Protein AF-A0AAW5IL81-F1 (afdb_monomer)

Solvent-accessible surface area (backbone atoms only — not comparable to full-atom values): 7628 Å² total; per-residue (Å²): 102,62,38,23,46,48,46,76,54,98,90,38,60,32,35,44,80,40,79,48,71,66,58,52,48,51,59,63,65,29,71,66,43,51,53,26,45,53,41,23,55,76,64,37,62,72,31,49,71,68,46,87,45,73,44,35,39,58,49,52,95,83,22,54,50,80,91,60,79,48,70,36,66,26,31,66,41,82,30,70,48,42,68,60,28,55,53,44,50,56,56,41,70,74,43,33,72,86,63,34,56,76,46,78,46,79,45,59,75,57,17,25,40,38,30,23,55,50,60,83,98,53,55,69,64,59,50,44,53,53,52,28,64,76,63,75,100

Secondary structure (DSSP, 8-state):
--EEEEEEETTEEEEEEE--HHHHHHHHHSHHHHHHHHHHHTT-HHHHHTSPEEESSB--TTSB-TT---B-SEEEEEE-SHHHHHHHHHHHHHSHHHHTEEEEEE-SSS-EEEEEEPPTTS-HHHHHHHHHHHHT-

Radius of gyration: 15.4 Å; Cα contacts (8 Å, |Δi|>4): 216; chains: 1; bounding box: 34×31×40 Å

Nearest PDB structures (foldseek):
  8fg6-assembly1_B  TM=5.264E-01  e=6.109E-01  synthetic construct
  6wxp-assembly2_D  TM=4.583E-01  e=5.089E-01  synthetic construct
  3jst-assembly2_B  TM=4.582E-01  e=8.282E-01  Brucella melitensis
  2ebb-assembly1_A-2  TM=4.115E-01  e=1.056E+00  Geobacillus kaustophilus
  4wil-assembly1_A  TM=4.152E-01  e=1.348E+00  Mus musculus

Foldseek 3Di:
DQKWWWDADPNATFTHDDDDPVSVCCLCVPPLQVVLLVVVQVVDPVSLVPHIDMARFFDCPPRHDPPGDHGDQKHKAWDPAQVLQVLLVVVCVVPVVVLQWDDWAADSYRHTITIHGDDPPDDNVVSNVVSCVVSVD

Mean predicted aligned error: 3.6 Å

Structure (mmCIF, N/CA/C/O backbone):
data_AF-A0AAW5IL81-F1
#
_entry.id   AF-A0AAW5IL81-F1
#
loop_
_atom_site.group_PDB
_atom_site.id
_atom_site.type_symbol
_atom_site.label_atom_id
_atom_site.label_alt_id
_atom_site.label_comp_id
_atom_site.label_asym_id
_atom_site.label_entity_id
_atom_site.label_seq_id
_atom_site.pdbx_PDB_ins_code
_atom_site.Cartn_x
_atom_site.Cartn_y
_atom_site.Cartn_z
_atom_site.occupancy
_atom_site.B_iso_or_equiv
_atom_site.auth_seq_id
_atom_site.auth_comp_id
_atom_site.auth_asym_id
_atom_site.auth_atom_id
_atom_site.pdbx_PDB_model_num
ATOM 1 N N . MET A 1 1 ? -13.468 -0.004 -4.688 1.00 61.81 1 MET A N 1
ATOM 2 C CA . MET A 1 1 ? -12.176 0.002 -3.963 1.00 61.81 1 MET A CA 1
ATOM 3 C C . MET A 1 1 ? -11.535 1.380 -4.121 1.00 61.81 1 MET A C 1
ATOM 5 O O . MET A 1 1 ? -11.560 1.899 -5.225 1.00 61.81 1 MET A O 1
ATOM 9 N N . SER A 1 2 ? -11.018 2.020 -3.065 1.00 78.69 2 SER A N 1
ATOM 10 C CA . SER A 1 2 ? -10.307 3.311 -3.185 1.00 78.69 2 SER A CA 1
ATOM 11 C C . SER A 1 2 ? -8.824 3.076 -3.483 1.00 78.69 2 SER A C 1
ATOM 13 O O . SER A 1 2 ? -7.969 3.305 -2.634 1.00 78.69 2 SER A O 1
ATOM 15 N N . CYS A 1 3 ? -8.531 2.538 -4.666 1.00 90.44 3 CYS A N 1
ATOM 16 C CA . CYS A 1 3 ? -7.173 2.257 -5.121 1.00 90.44 3 CYS A CA 1
ATOM 17 C C . CYS A 1 3 ? -6.972 2.862 -6.510 1.00 90.44 3 CYS A C 1
ATOM 19 O O . CYS A 1 3 ? -7.837 2.733 -7.377 1.00 90.44 3 CYS A O 1
ATOM 21 N N . TYR A 1 4 ? -5.833 3.517 -6.710 1.00 94.44 4 TYR A N 1
ATOM 22 C CA . TYR A 1 4 ? -5.458 4.114 -7.984 1.00 94.44 4 TYR A CA 1
ATOM 23 C C . TYR A 1 4 ? -4.094 3.607 -8.415 1.00 94.44 4 TYR A C 1
ATOM 25 O O . TYR A 1 4 ? -3.153 3.637 -7.625 1.00 94.44 4 TYR A O 1
ATOM 33 N N . LEU A 1 5 ? -3.979 3.187 -9.670 1.00 95.38 5 LEU A N 1
ATOM 34 C CA . LEU A 1 5 ? -2.698 2.941 -10.313 1.00 95.38 5 LEU A CA 1
ATOM 35 C C . LEU A 1 5 ? -2.075 4.280 -10.699 1.00 95.38 5 LEU A C 1
ATOM 37 O O . LEU A 1 5 ? -2.676 5.058 -11.442 1.00 95.38 5 LEU A O 1
ATOM 41 N N . ILE A 1 6 ? -0.869 4.529 -10.204 1.00 95.94 6 ILE A N 1
ATOM 42 C CA . ILE A 1 6 ? -0.108 5.739 -10.483 1.00 95.94 6 ILE A CA 1
ATOM 43 C C . ILE A 1 6 ? 0.836 5.479 -11.650 1.00 95.94 6 ILE A C 1
ATOM 45 O O . ILE A 1 6 ? 1.611 4.519 -11.641 1.00 95.94 6 ILE A O 1
ATOM 49 N N . ARG A 1 7 ? 0.771 6.353 -12.652 1.00 94.25 7 ARG A N 1
ATOM 50 C CA . ARG A 1 7 ? 1.634 6.332 -13.839 1.00 94.25 7 ARG A CA 1
ATOM 51 C C . ARG A 1 7 ? 2.224 7.712 -14.074 1.00 94.25 7 ARG A C 1
ATOM 53 O O . ARG A 1 7 ? 1.750 8.694 -13.508 1.00 94.25 7 ARG A O 1
ATOM 60 N N . VAL A 1 8 ? 3.268 7.771 -14.891 1.00 92.38 8 VAL A N 1
ATOM 61 C CA . VAL A 1 8 ? 3.808 9.030 -15.402 1.00 92.38 8 VAL A CA 1
ATOM 62 C C . VAL A 1 8 ? 3.420 9.133 -16.869 1.00 92.38 8 VAL A C 1
ATOM 64 O O . VAL A 1 8 ? 3.795 8.273 -17.659 1.00 92.38 8 VAL A O 1
ATOM 67 N N . GLU A 1 9 ? 2.678 10.176 -17.217 1.00 92.81 9 GLU A N 1
ATOM 68 C CA . GLU A 1 9 ? 2.256 10.493 -18.581 1.00 92.81 9 GLU A CA 1
ATOM 69 C C . GLU A 1 9 ? 2.700 11.923 -18.888 1.00 92.81 9 GLU A C 1
ATOM 71 O O . GLU A 1 9 ? 2.451 12.834 -18.098 1.00 92.81 9 GLU A O 1
ATOM 76 N N . ASN A 1 10 ? 3.431 12.117 -19.991 1.00 91.88 10 ASN A N 1
ATOM 77 C CA . ASN A 1 10 ? 3.988 13.418 -20.391 1.00 91.88 10 ASN A CA 1
ATOM 78 C C . ASN A 1 10 ? 4.759 14.139 -19.262 1.00 91.88 10 ASN A C 1
ATOM 80 O O . ASN A 1 10 ? 4.666 15.350 -1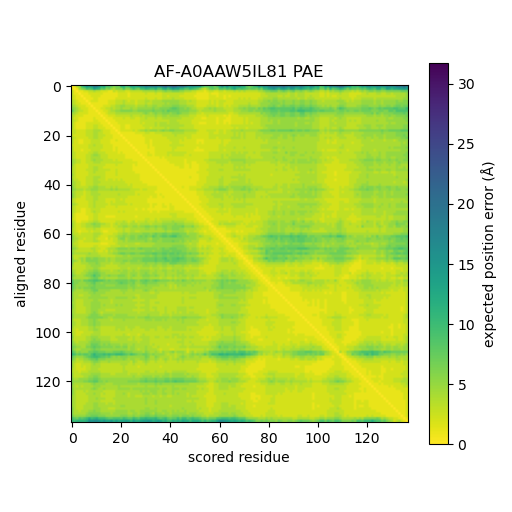9.105 1.00 91.88 10 ASN A O 1
ATOM 84 N N . GLY A 1 11 ? 5.489 13.387 -18.429 1.00 91.88 11 GLY A N 1
ATOM 85 C CA . GLY A 1 11 ? 6.240 13.932 -17.288 1.00 91.88 11 GLY A CA 1
ATOM 86 C C . GLY A 1 11 ? 5.410 14.214 -16.026 1.00 91.88 11 GLY A C 1
ATOM 87 O O . GLY A 1 11 ? 5.966 14.631 -15.009 1.00 91.88 11 GLY A O 1
ATOM 88 N N . HIS A 1 12 ? 4.103 13.940 -16.035 1.00 91.38 12 HIS A N 1
ATOM 89 C CA . HIS A 1 12 ? 3.203 14.191 -14.911 1.00 91.38 12 HIS A CA 1
ATOM 90 C C . HIS A 1 12 ? 2.656 12.900 -14.304 1.00 91.38 12 HIS A C 1
ATOM 92 O O . HIS A 1 12 ? 2.312 11.955 -15.008 1.00 91.38 12 HIS A O 1
ATOM 98 N N . LYS A 1 13 ? 2.539 12.863 -12.969 1.00 94.06 13 LYS A N 1
ATOM 99 C CA . LYS A 1 13 ? 1.868 11.754 -12.283 1.00 94.06 13 LYS A CA 1
ATOM 100 C C . LYS A 1 13 ? 0.359 11.827 -12.503 1.00 94.06 13 LYS A C 1
ATOM 102 O O . LYS A 1 13 ? -0.273 12.813 -12.115 1.00 94.06 13 LYS A O 1
ATOM 107 N N . VAL A 1 14 ? -0.197 10.745 -13.029 1.00 96.06 14 VAL A N 1
ATOM 108 C CA . VAL A 1 14 ? -1.634 10.531 -13.202 1.00 96.06 14 VAL A CA 1
ATOM 109 C C . VAL A 1 14 ? -2.096 9.328 -12.382 1.00 96.06 14 VAL A C 1
ATOM 111 O O . VAL A 1 14 ? -1.315 8.421 -12.085 1.00 96.06 14 VAL A O 1
ATOM 114 N N . ALA A 1 15 ? -3.366 9.330 -11.997 1.00 96.19 15 ALA A N 1
ATOM 115 C CA . ALA A 1 15 ? -4.023 8.315 -11.194 1.00 96.19 15 ALA A CA 1
ATOM 116 C C . ALA A 1 15 ? -5.189 7.706 -11.972 1.00 96.19 15 ALA A C 1
ATOM 118 O O . ALA A 1 15 ? -6.182 8.372 -12.251 1.00 96.19 15 ALA A O 1
ATOM 119 N N . ARG A 1 16 ? -5.102 6.409 -12.262 1.00 95.12 16 ARG A N 1
ATOM 120 C CA . ARG A 1 16 ? -6.190 5.645 -12.874 1.00 95.12 16 ARG A CA 1
ATOM 121 C C . ARG A 1 16 ? -6.887 4.806 -11.815 1.00 95.12 16 ARG A C 1
ATOM 123 O O . ARG A 1 16 ? -6.230 4.039 -11.118 1.00 95.12 16 ARG A O 1
ATOM 130 N N . SER A 1 17 ? -8.205 4.935 -11.697 1.00 93.38 17 SER A N 1
ATOM 131 C CA . SER A 1 17 ? -8.978 4.144 -10.734 1.00 93.38 17 SER A CA 1
ATOM 132 C C . SER A 1 17 ? -8.883 2.644 -11.038 1.00 93.38 17 SER A C 1
ATOM 134 O O . SER A 1 17 ? -8.996 2.246 -12.199 1.00 93.38 17 SER A O 1
ATOM 136 N N . ILE A 1 18 ? -8.681 1.833 -9.995 1.00 93.12 18 ILE A N 1
ATOM 137 C CA . ILE A 1 18 ? -8.847 0.377 -10.032 1.00 93.12 18 ILE A CA 1
ATOM 138 C C . ILE A 1 18 ? -10.222 0.047 -9.466 1.00 93.12 18 ILE A C 1
ATOM 140 O O . ILE A 1 18 ? -10.508 0.306 -8.291 1.00 93.12 18 ILE A O 1
ATOM 144 N N . THR A 1 19 ? -11.078 -0.522 -10.306 1.00 90.06 19 THR A N 1
ATOM 145 C CA . THR A 1 19 ? -12.504 -0.672 -9.981 1.00 90.06 19 THR A CA 1
ATOM 146 C C . THR A 1 19 ? -12.850 -2.051 -9.433 1.00 90.06 19 THR A C 1
ATOM 148 O O . THR A 1 19 ? -13.820 -2.163 -8.683 1.00 90.06 19 THR A O 1
ATOM 151 N N . SER A 1 20 ? -12.019 -3.066 -9.696 1.00 91.38 20 SER A N 1
ATOM 152 C CA . SER A 1 20 ? -12.251 -4.442 -9.254 1.00 91.38 20 SER A CA 1
ATOM 153 C C . SER A 1 20 ? -11.049 -5.066 -8.540 1.00 91.38 20 SER A C 1
ATOM 155 O O . SER A 1 20 ? -9.896 -4.645 -8.688 1.00 91.38 20 SER A O 1
ATOM 157 N N . 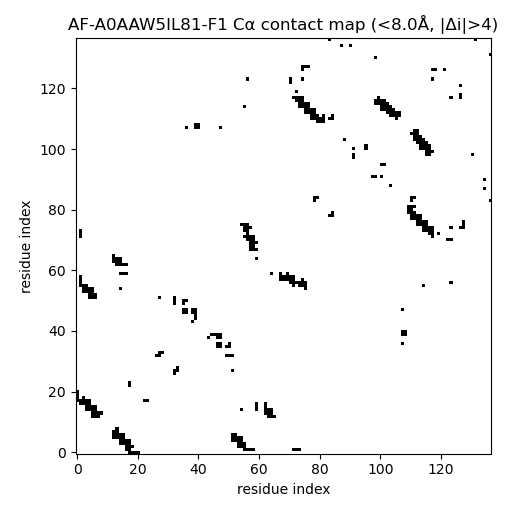GLN A 1 21 ? -11.325 -6.085 -7.725 1.00 89.88 21 GLN A N 1
ATOM 158 C CA . GLN A 1 21 ? -10.278 -6.842 -7.045 1.00 89.88 21 GLN A CA 1
ATOM 159 C C . GLN A 1 21 ? -9.511 -7.727 -8.037 1.00 89.88 21 GLN A C 1
ATOM 161 O O . GLN A 1 21 ? -8.304 -7.915 -7.870 1.00 89.88 21 GLN A O 1
ATOM 166 N N . GLU A 1 22 ? -10.184 -8.253 -9.065 1.00 94.25 22 GLU A N 1
ATOM 167 C CA . GLU A 1 22 ? -9.555 -9.042 -10.125 1.00 94.25 22 GLU A CA 1
ATOM 168 C C . GLU A 1 22 ? -8.497 -8.216 -10.853 1.00 94.25 22 GLU A C 1
ATOM 170 O O . GLU A 1 22 ? -7.365 -8.671 -10.996 1.00 94.25 22 GLU A O 1
ATOM 175 N N . GLU A 1 23 ? -8.819 -6.976 -11.234 1.00 94.94 23 GLU A N 1
ATOM 176 C CA . GLU A 1 23 ? -7.879 -6.079 -11.907 1.00 94.94 23 GLU A CA 1
ATOM 177 C C . GLU A 1 23 ? -6.643 -5.814 -11.038 1.00 94.94 23 GLU A C 1
ATOM 179 O O . GLU A 1 23 ? -5.506 -5.943 -11.500 1.00 94.94 23 GLU A O 1
ATOM 184 N N . TYR A 1 24 ? -6.853 -5.495 -9.757 1.00 92.69 24 TYR A N 1
ATOM 185 C CA . TYR A 1 24 ? -5.758 -5.301 -8.808 1.00 92.69 24 TYR A CA 1
ATOM 186 C C . TYR A 1 24 ? -4.839 -6.529 -8.743 1.00 92.69 24 TYR A C 1
ATOM 188 O O . TYR A 1 24 ? -3.615 -6.404 -8.854 1.00 92.69 24 TYR A O 1
ATOM 196 N N . LYS A 1 25 ? -5.434 -7.721 -8.593 1.00 92.81 25 LYS A N 1
ATOM 197 C CA . LYS A 1 25 ? -4.709 -8.995 -8.507 1.00 92.81 25 LYS A CA 1
ATOM 198 C C . LYS A 1 25 ? -3.968 -9.316 -9.802 1.00 92.81 25 LYS A C 1
ATOM 200 O O . LYS A 1 25 ? -2.835 -9.780 -9.727 1.00 92.81 25 LYS A O 1
ATOM 205 N N . LEU A 1 26 ? -4.557 -9.042 -10.965 1.00 96.06 26 LEU A N 1
ATOM 206 C CA . LEU A 1 26 ? -3.920 -9.248 -12.267 1.00 96.06 26 LEU A CA 1
ATOM 207 C C . LEU A 1 26 ? -2.689 -8.352 -12.435 1.00 96.06 26 LEU A C 1
ATOM 209 O O . LEU A 1 26 ? -1.625 -8.842 -12.807 1.00 96.06 26 LEU A O 1
ATOM 213 N N . ILE A 1 27 ? -2.793 -7.064 -12.093 1.00 95.12 27 ILE A N 1
ATOM 214 C CA . ILE A 1 27 ? -1.663 -6.129 -12.193 1.00 95.12 27 ILE A CA 1
ATOM 215 C C . ILE A 1 27 ? -0.536 -6.551 -11.241 1.00 95.12 27 ILE A C 1
ATO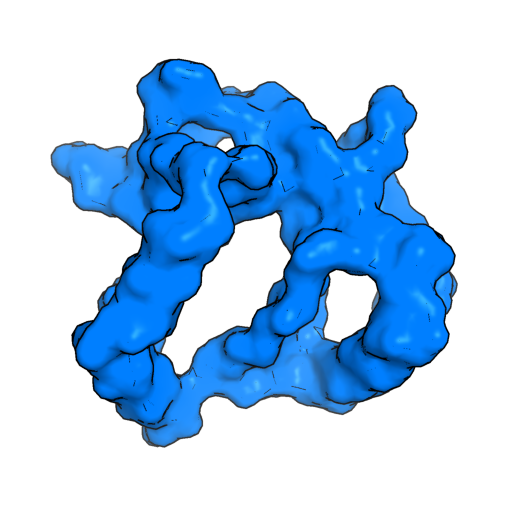M 217 O O . ILE A 1 27 ? 0.607 -6.719 -11.674 1.00 95.12 27 ILE A O 1
ATOM 221 N N . ARG A 1 28 ? -0.854 -6.772 -9.958 1.00 91.62 28 ARG A N 1
ATOM 222 C CA . ARG A 1 28 ? 0.118 -7.209 -8.936 1.00 91.62 28 ARG A CA 1
ATOM 223 C C . ARG A 1 28 ? 0.726 -8.574 -9.247 1.00 91.62 28 ARG A C 1
ATOM 225 O O . ARG A 1 28 ? 1.899 -8.808 -8.972 1.00 91.62 28 ARG A O 1
ATOM 232 N N . GLY A 1 29 ? -0.080 -9.474 -9.800 1.00 94.50 29 GLY A N 1
ATOM 233 C CA . GLY A 1 29 ? 0.276 -10.856 -10.096 1.00 94.50 29 GLY A CA 1
ATOM 234 C C . GLY A 1 29 ? 0.936 -11.070 -11.456 1.00 94.50 29 GLY A C 1
ATOM 235 O O . GLY A 1 29 ? 1.317 -12.209 -11.745 1.00 94.50 29 GLY A O 1
ATOM 236 N N . SER A 1 30 ? 1.070 -10.017 -12.267 1.00 96.88 30 SER A N 1
ATOM 237 C CA . SER A 1 30 ? 1.678 -10.082 -13.595 1.00 96.88 30 SER A CA 1
ATOM 238 C C . SER A 1 30 ? 3.114 -10.609 -13.543 1.00 96.88 30 SER A C 1
ATOM 240 O O . SER A 1 30 ? 3.841 -10.423 -12.559 1.00 96.88 30 SER A O 1
ATOM 242 N N . TYR A 1 31 ? 3.527 -11.277 -14.622 1.00 97.44 31 TYR A N 1
ATOM 243 C CA . TYR A 1 31 ? 4.867 -11.852 -14.743 1.00 97.44 31 TYR A CA 1
ATOM 244 C C . TYR A 1 31 ? 5.959 -10.799 -14.506 1.00 97.44 31 TYR A C 1
ATOM 246 O O . TYR A 1 31 ? 6.863 -11.007 -13.697 1.00 97.44 31 TYR A O 1
ATOM 254 N N . GLU A 1 32 ? 5.822 -9.631 -15.134 1.00 96.38 32 GLU A N 1
ATOM 255 C CA . GLU A 1 32 ? 6.766 -8.520 -15.010 1.00 96.38 32 GLU A CA 1
ATOM 256 C C . GLU A 1 32 ? 6.873 -7.990 -13.578 1.00 96.38 32 GLU A C 1
ATOM 258 O O . GLU A 1 32 ? 7.978 -7.724 -13.102 1.00 96.38 32 GLU A O 1
ATOM 263 N N . GLN A 1 33 ? 5.750 -7.847 -12.863 1.00 96.12 33 GLN A N 1
ATOM 264 C CA . GLN A 1 33 ? 5.775 -7.376 -11.476 1.00 96.12 33 GLN A CA 1
ATOM 265 C C . GLN A 1 33 ? 6.436 -8.393 -10.552 1.00 96.12 33 GLN A C 1
ATOM 267 O O . GLN A 1 33 ? 7.273 -8.014 -9.735 1.00 96.12 33 GLN A O 1
ATOM 272 N N . LYS A 1 34 ? 6.149 -9.688 -10.723 1.00 96.38 34 LYS A N 1
ATOM 273 C CA . LYS A 1 34 ? 6.812 -10.753 -9.956 1.00 96.38 34 LYS A CA 1
ATOM 274 C C . LYS A 1 34 ? 8.317 -10.801 -10.229 1.00 96.38 34 LYS A C 1
ATOM 276 O O . LYS A 1 34 ? 9.104 -10.886 -9.286 1.00 96.38 34 LYS A O 1
ATOM 281 N N . ALA A 1 35 ? 8.722 -10.698 -11.496 1.00 97.44 35 ALA A N 1
ATOM 282 C CA . ALA A 1 35 ? 10.127 -10.692 -11.892 1.00 97.44 35 ALA A CA 1
ATOM 283 C C . ALA A 1 35 ? 10.875 -9.471 -11.329 1.00 97.44 35 ALA A C 1
ATOM 285 O O . ALA A 1 35 ? 11.932 -9.624 -10.713 1.00 97.44 35 ALA A O 1
ATOM 286 N N . ASN A 1 36 ? 10.307 -8.267 -11.467 1.00 97.56 36 ASN A N 1
ATOM 287 C CA . ASN A 1 36 ? 10.897 -7.051 -10.907 1.00 97.56 36 ASN A CA 1
ATOM 288 C C . ASN A 1 36 ? 10.938 -7.088 -9.372 1.00 97.56 36 ASN A C 1
ATOM 290 O O . ASN A 1 36 ? 11.928 -6.652 -8.792 1.00 97.56 36 ASN A O 1
ATOM 294 N N . LEU A 1 37 ? 9.917 -7.637 -8.705 1.00 95.81 37 LEU A N 1
ATOM 295 C CA . LEU A 1 37 ? 9.891 -7.756 -7.245 1.00 95.81 37 LEU A CA 1
ATOM 296 C C . LEU A 1 37 ? 11.010 -8.667 -6.731 1.00 95.81 37 LEU A C 1
ATOM 298 O O . LEU A 1 37 ? 11.647 -8.331 -5.732 1.00 95.81 37 LEU A O 1
ATOM 302 N N . ARG A 1 38 ? 11.273 -9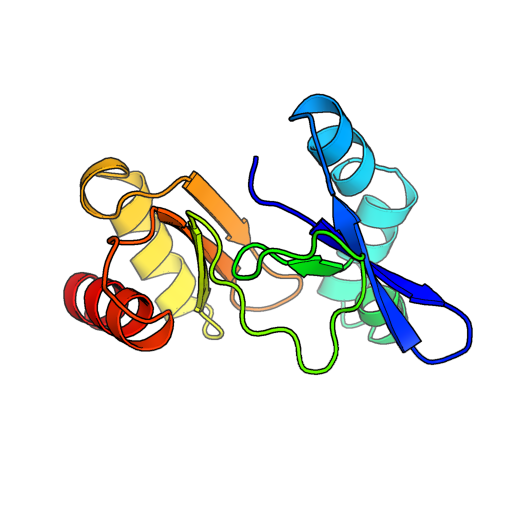.789 -7.417 1.00 96.19 38 ARG A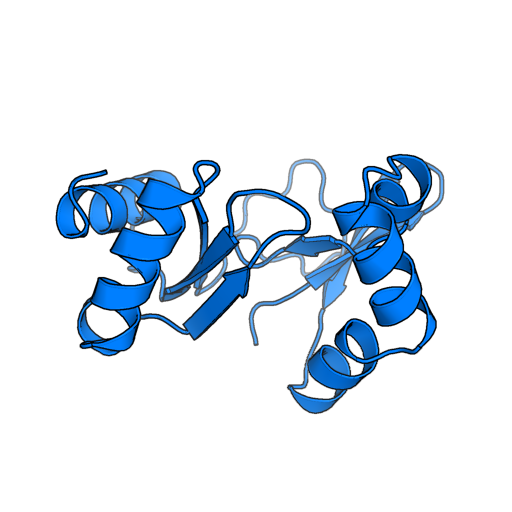 N 1
ATOM 303 C CA . ARG A 1 38 ? 12.390 -10.687 -7.086 1.00 96.19 38 ARG A CA 1
ATOM 304 C C . ARG A 1 38 ? 13.725 -9.945 -7.157 1.00 96.19 38 ARG A C 1
ATOM 306 O O . ARG A 1 38 ? 14.434 -9.877 -6.161 1.00 96.19 38 ARG A O 1
ATOM 313 N N . LEU A 1 39 ? 14.004 -9.295 -8.286 1.00 97.44 39 LEU A N 1
ATOM 314 C CA . LEU A 1 39 ? 15.243 -8.533 -8.477 1.00 97.44 39 LEU A CA 1
ATOM 315 C C . LEU A 1 39 ? 15.363 -7.354 -7.495 1.00 97.44 39 LEU A C 1
ATOM 317 O O . LEU A 1 39 ? 16.445 -7.058 -6.997 1.00 97.44 39 LEU A O 1
ATOM 321 N N . ALA A 1 40 ? 14.259 -6.670 -7.188 1.00 96.31 40 ALA A N 1
ATOM 322 C CA . ALA A 1 40 ? 14.254 -5.559 -6.237 1.00 96.31 40 ALA A CA 1
ATOM 323 C C . ALA A 1 40 ? 14.620 -6.012 -4.813 1.00 96.31 40 ALA A C 1
ATOM 325 O O . ALA A 1 40 ? 15.319 -5.282 -4.102 1.00 96.31 40 ALA A O 1
ATOM 326 N N . ARG A 1 41 ? 14.181 -7.216 -4.417 1.00 94.62 41 ARG A N 1
ATOM 327 C CA . ARG A 1 41 ? 14.539 -7.862 -3.141 1.00 94.62 41 ARG A CA 1
ATOM 328 C C . ARG A 1 41 ? 16.011 -8.264 -3.078 1.00 94.62 41 ARG A C 1
ATOM 330 O O . ARG A 1 41 ? 16.589 -8.227 -2.000 1.00 94.62 41 ARG A O 1
ATOM 337 N N . GLU A 1 42 ? 16.616 -8.559 -4.223 1.00 95.62 42 GLU A N 1
ATOM 338 C CA . GLU A 1 42 ? 18.057 -8.810 -4.380 1.00 95.62 42 GLU A CA 1
ATOM 339 C C . GLU A 1 42 ? 18.888 -7.512 -4.459 1.00 95.62 42 GLU A C 1
ATOM 341 O O . GLU A 1 42 ? 20.101 -7.557 -4.623 1.00 95.62 42 GLU A O 1
ATOM 346 N N . GLY A 1 43 ? 18.256 -6.337 -4.333 1.00 95.00 43 GLY A N 1
ATOM 347 C CA . GLY A 1 43 ? 18.945 -5.043 -4.302 1.00 95.00 43 GLY A CA 1
ATOM 348 C C . GLY A 1 43 ? 18.922 -4.262 -5.618 1.00 95.00 43 GLY A C 1
ATOM 349 O O . GLY A 1 43 ? 19.413 -3.137 -5.653 1.00 95.00 43 GLY A O 1
ATOM 350 N N . ASN A 1 44 ? 18.291 -4.768 -6.681 1.00 97.12 44 ASN A N 1
ATOM 351 C CA . ASN A 1 44 ? 18.240 -4.073 -7.969 1.00 97.12 44 ASN A CA 1
ATOM 352 C C . ASN A 1 44 ? 17.318 -2.833 -7.931 1.00 97.12 44 ASN A C 1
ATOM 354 O O . ASN A 1 44 ? 16.091 -2.934 -8.041 1.00 97.12 44 ASN A O 1
ATOM 358 N N . ASP A 1 45 ? 17.909 -1.640 -7.823 1.00 95.81 45 ASP A N 1
ATOM 359 C CA . ASP A 1 45 ? 17.172 -0.367 -7.805 1.00 95.81 45 ASP A CA 1
ATOM 360 C C . ASP A 1 45 ? 16.401 -0.093 -9.101 1.00 95.81 45 ASP A C 1
ATOM 362 O O . ASP A 1 45 ? 15.310 0.481 -9.071 1.00 95.81 45 ASP A O 1
ATOM 366 N N . GLY A 1 46 ? 16.936 -0.517 -10.250 1.00 96.56 46 GLY A N 1
ATOM 367 C CA . GLY A 1 46 ? 16.251 -0.388 -11.535 1.00 96.56 46 GLY A CA 1
ATOM 368 C C . GLY A 1 46 ? 14.939 -1.175 -11.558 1.00 96.56 46 GLY A C 1
ATOM 369 O O . GLY A 1 46 ? 13.909 -0.648 -11.973 1.00 96.56 46 GLY A O 1
ATOM 370 N N . ALA A 1 47 ? 14.954 -2.407 -11.047 1.00 96.69 47 ALA A N 1
ATOM 371 C CA . ALA A 1 47 ? 13.764 -3.241 -10.912 1.00 96.69 47 ALA A CA 1
ATOM 372 C C . ALA A 1 47 ? 12.761 -2.651 -9.917 1.00 96.69 47 ALA A C 1
ATOM 374 O O . ALA A 1 47 ? 11.570 -2.602 -10.216 1.00 96.69 47 ALA A O 1
ATOM 375 N N . LYS A 1 48 ? 13.238 -2.107 -8.787 1.00 94.31 48 LYS A N 1
ATOM 376 C CA . LYS A 1 48 ? 12.385 -1.404 -7.816 1.00 94.31 48 LYS A CA 1
ATOM 377 C C . LYS A 1 48 ? 11.638 -0.231 -8.461 1.00 94.31 48 LYS A C 1
ATOM 379 O O . LYS A 1 48 ? 10.441 -0.087 -8.238 1.00 94.31 48 LYS A O 1
ATOM 384 N N . ARG A 1 49 ? 12.310 0.580 -9.290 1.00 93.31 49 ARG A N 1
ATOM 385 C CA . ARG A 1 49 ? 11.693 1.724 -9.995 1.00 93.31 49 ARG A CA 1
ATOM 386 C C . ARG A 1 49 ? 10.642 1.313 -11.035 1.00 93.31 49 ARG A C 1
ATOM 388 O O . ARG A 1 49 ? 9.786 2.128 -11.360 1.00 93.31 49 ARG A O 1
ATOM 395 N N . ARG A 1 50 ? 10.693 0.073 -11.537 1.00 94.75 50 ARG A N 1
ATOM 396 C CA .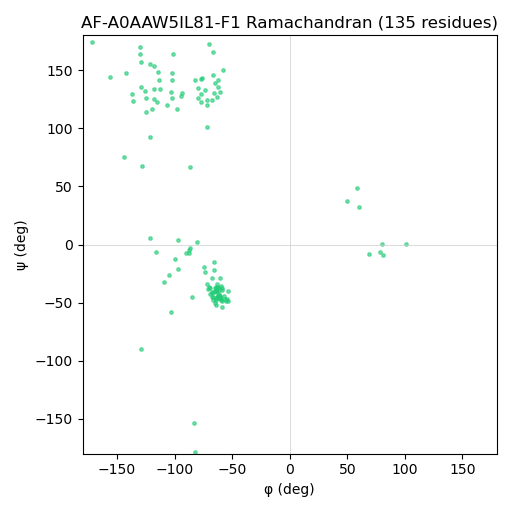 ARG A 1 50 ? 9.708 -0.495 -12.481 1.00 94.75 50 ARG A CA 1
ATOM 397 C C . ARG A 1 50 ? 8.497 -1.141 -11.801 1.00 94.75 50 ARG A C 1
ATOM 399 O O . ARG A 1 50 ? 7.561 -1.550 -12.489 1.00 94.75 50 ARG A O 1
ATOM 406 N N . LEU A 1 51 ? 8.496 -1.264 -10.472 1.00 94.44 51 LEU A N 1
ATOM 407 C CA . LEU A 1 51 ? 7.316 -1.740 -9.757 1.00 94.44 51 LEU A CA 1
ATOM 408 C C . LEU A 1 51 ? 6.170 -0.739 -9.913 1.00 94.44 51 LEU A C 1
ATOM 410 O O . LEU A 1 51 ? 6.372 0.477 -9.847 1.00 94.44 51 LEU A O 1
ATOM 414 N N . VAL A 1 52 ? 4.960 -1.258 -10.119 1.00 94.12 52 VAL A N 1
ATOM 415 C CA . VAL A 1 52 ? 3.770 -0.409 -10.189 1.00 94.12 52 VAL A CA 1
ATOM 416 C C . VAL A 1 52 ? 3.561 0.310 -8.861 1.00 94.12 52 VAL A C 1
ATOM 418 O O . VAL A 1 52 ? 3.753 -0.254 -7.783 1.00 94.12 52 VAL A O 1
ATOM 421 N N . GLN A 1 53 ? 3.135 1.566 -8.940 1.00 92.62 53 GLN A N 1
ATOM 422 C CA . GLN A 1 53 ? 2.799 2.366 -7.770 1.00 92.62 53 GLN A CA 1
ATOM 423 C C . GLN A 1 53 ? 1.284 2.433 -7.634 1.00 92.62 53 GLN A C 1
ATOM 425 O O . GLN A 1 53 ? 0.584 2.750 -8.594 1.00 92.62 53 GLN A O 1
ATOM 430 N N . PHE A 1 54 ? 0.781 2.171 -6.433 1.00 92.50 54 PHE A N 1
ATOM 431 C CA . PHE A 1 54 ? -0.624 2.363 -6.104 1.00 92.50 54 PHE A CA 1
ATOM 432 C C . PHE A 1 54 ? -0.777 3.463 -5.059 1.00 92.50 54 PHE A C 1
ATOM 434 O O . PHE A 1 54 ? 0.082 3.634 -4.197 1.00 92.50 54 PHE A O 1
ATOM 441 N N . ASN A 1 55 ? -1.886 4.193 -5.120 1.00 92.19 55 ASN A N 1
ATOM 442 C CA . ASN A 1 55 ? -2.295 5.123 -4.077 1.00 92.19 55 ASN A CA 1
ATOM 443 C C . ASN A 1 55 ? -3.631 4.679 -3.475 1.00 92.19 55 ASN A C 1
ATOM 445 O O . ASN A 1 55 ? -4.567 4.349 -4.207 1.00 92.19 55 ASN A O 1
ATOM 449 N N . TYR A 1 56 ? -3.703 4.695 -2.144 1.00 89.88 56 TYR A N 1
ATOM 450 C CA . TYR A 1 56 ? -4.879 4.283 -1.371 1.00 89.88 56 TYR A CA 1
ATOM 451 C C . TYR A 1 56 ? -5.503 5.427 -0.555 1.00 89.88 56 TYR A C 1
ATOM 453 O O . TYR A 1 56 ? -6.544 5.238 0.069 1.00 89.88 56 TYR A O 1
ATOM 461 N N . SER A 1 57 ? -4.864 6.601 -0.524 1.00 89.44 57 SER A N 1
ATOM 462 C CA . SER A 1 57 ? -5.186 7.686 0.415 1.00 89.44 57 SER A CA 1
ATOM 463 C C . SER A 1 57 ? -5.954 8.843 -0.225 1.00 89.44 57 SER A C 1
ATOM 465 O O . SER A 1 57 ? -6.7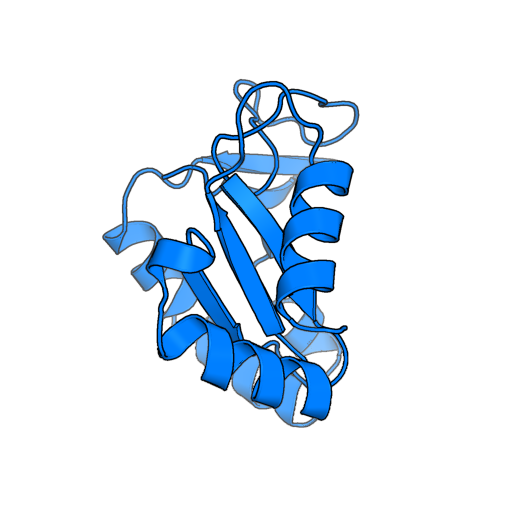03 9.534 0.466 1.00 89.44 57 SER A O 1
ATOM 467 N N . GLY A 1 58 ? -5.799 9.058 -1.533 1.00 89.88 58 GLY A N 1
ATOM 468 C CA . GLY A 1 58 ? -6.460 10.137 -2.271 1.00 89.88 58 GLY A CA 1
ATOM 469 C C . GLY A 1 58 ? -7.677 9.690 -3.083 1.00 89.88 58 GLY A C 1
ATOM 470 O O . GLY A 1 58 ? -7.887 8.505 -3.350 1.00 89.88 58 GLY A O 1
ATOM 471 N N . HIS A 1 59 ? -8.482 10.666 -3.494 1.00 91.38 59 HIS A N 1
ATOM 472 C CA . HIS A 1 59 ? -9.548 10.507 -4.479 1.00 91.38 59 HIS A CA 1
ATOM 473 C C . HIS A 1 59 ? -9.255 11.403 -5.693 1.00 91.38 59 HIS A C 1
ATOM 475 O O . HIS A 1 59 ? -9.047 12.604 -5.536 1.00 91.38 59 HIS A O 1
ATOM 481 N N . TYR A 1 60 ? -9.211 10.821 -6.897 1.00 92.69 60 TYR A N 1
ATOM 482 C CA . TYR A 1 60 ? -8.703 11.482 -8.109 1.00 92.69 60 TYR A CA 1
ATOM 483 C C . TYR A 1 60 ? -9.707 11.382 -9.277 1.00 92.69 60 TYR A C 1
ATOM 485 O O . TYR A 1 60 ? -9.433 10.696 -10.259 1.00 92.69 60 TYR A O 1
ATOM 493 N N . PRO A 1 61 ? -10.874 12.047 -9.206 1.00 89.69 61 PRO A N 1
ATOM 494 C CA . PRO A 1 61 ? -11.915 11.977 -10.237 1.00 89.69 61 PRO A CA 1
ATOM 495 C C . PRO A 1 61 ? -11.448 12.477 -11.612 1.00 89.69 61 PRO A C 1
ATOM 497 O O . PRO A 1 61 ? -11.923 11.994 -12.629 1.00 89.69 61 PRO A O 1
ATOM 500 N N . GLN A 1 62 ? -10.493 13.409 -11.646 1.00 89.88 62 GLN A N 1
ATOM 501 C CA . GLN A 1 62 ? -9.910 13.954 -12.879 1.00 89.88 62 GLN A CA 1
ATOM 502 C C . GLN A 1 62 ? -8.581 13.281 -13.263 1.00 89.88 62 GLN A C 1
ATOM 504 O O . GLN A 1 62 ? -7.892 13.737 -14.167 1.00 89.88 62 GLN A O 1
ATOM 509 N N . GLY A 1 63 ? -8.153 12.255 -12.523 1.00 91.38 63 GLY A N 1
ATOM 510 C CA . GLY A 1 63 ? -6.885 11.558 -12.748 1.00 91.38 63 GLY A CA 1
ATOM 511 C C . GLY A 1 63 ? -5.610 12.360 -12.445 1.00 91.38 63 GLY A C 1
ATOM 512 O O . GLY A 1 63 ? -4.531 11.779 -12.416 1.00 91.38 63 GLY A O 1
ATOM 513 N N . VAL A 1 64 ? -5.683 13.661 -12.157 1.00 92.25 64 VAL A N 1
ATOM 514 C CA . VAL A 1 64 ? -4.507 14.473 -11.802 1.00 92.25 64 VAL A CA 1
ATOM 515 C C . VAL A 1 64 ? -4.119 14.258 -10.337 1.00 92.25 64 VAL A C 1
ATOM 517 O O . VAL A 1 64 ? -4.936 14.434 -9.436 1.00 92.25 64 VAL A O 1
ATOM 520 N N . VAL A 1 65 ? -2.851 13.906 -10.085 1.00 92.50 65 VAL A N 1
ATOM 521 C CA . VAL A 1 65 ? -2.339 13.67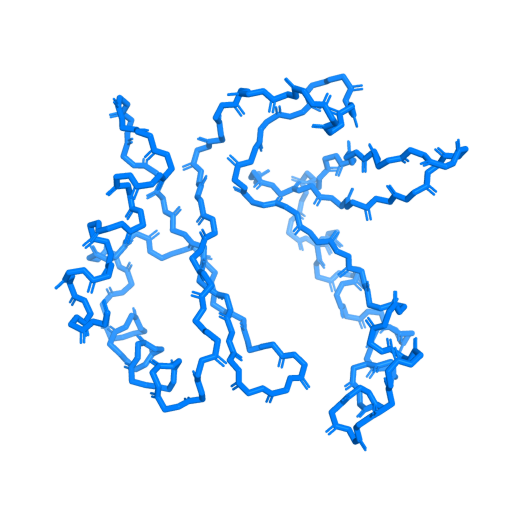7 -8.719 1.00 92.50 65 VAL A CA 1
ATOM 522 C C . VAL A 1 65 ? -1.885 14.974 -8.050 1.00 92.50 65 VAL A C 1
ATOM 524 O O . VAL A 1 65 ? -2.163 15.205 -6.873 1.00 92.50 65 VAL A O 1
ATOM 527 N N . LYS A 1 66 ? -1.143 15.817 -8.777 1.00 91.38 66 LYS A N 1
ATOM 528 C CA . LYS A 1 66 ? -0.520 17.024 -8.217 1.00 91.38 66 LYS A CA 1
ATOM 529 C C . LYS A 1 66 ? -1.593 18.027 -7.784 1.00 91.38 66 LYS A C 1
ATOM 531 O O . LYS A 1 66 ? -2.479 18.356 -8.558 1.00 91.38 66 LYS A O 1
ATOM 536 N N . GLY A 1 67 ? -1.485 18.528 -6.553 1.00 89.44 67 GLY A N 1
ATOM 537 C CA . GLY A 1 67 ? -2.402 19.532 -6.001 1.00 89.44 67 GLY A CA 1
ATOM 538 C C . GLY A 1 67 ? -3.752 18.986 -5.529 1.00 89.44 67 GLY A C 1
ATOM 539 O O . GLY A 1 67 ? -4.502 19.724 -4.893 1.00 89.44 67 GLY A O 1
ATOM 540 N N . MET A 1 68 ? -4.049 17.704 -5.770 1.00 89.38 68 MET A N 1
ATOM 541 C CA . MET A 1 68 ? -5.318 17.112 -5.370 1.00 89.38 68 MET A CA 1
ATOM 542 C C . MET A 1 68 ? -5.349 16.804 -3.871 1.00 89.38 68 MET A C 1
ATOM 544 O O . MET A 1 68 ? -4.447 16.159 -3.338 1.00 89.38 68 MET A O 1
ATOM 548 N N . LYS A 1 69 ? -6.408 17.260 -3.193 1.00 87.38 69 LYS A N 1
ATOM 549 C CA . LYS A 1 69 ? -6.574 17.142 -1.732 1.00 87.38 69 LYS A CA 1
ATOM 550 C C . LYS A 1 69 ? -7.836 16.385 -1.317 1.00 87.38 69 LYS A C 1
ATOM 552 O O . LYS A 1 69 ? -8.140 16.329 -0.128 1.00 87.38 69 LYS A O 1
ATOM 557 N N . LEU A 1 70 ? -8.582 15.814 -2.268 1.00 88.75 70 LEU A N 1
ATOM 558 C CA . LEU A 1 70 ? -9.794 15.072 -1.930 1.00 88.75 70 LEU A CA 1
ATOM 559 C C . LEU A 1 70 ? -9.436 13.790 -1.160 1.00 88.75 70 LEU A C 1
ATOM 561 O O . LEU A 1 70 ? -8.653 12.972 -1.660 1.00 88.75 70 LEU A O 1
ATOM 565 N N . PRO A 1 71 ? -9.999 13.593 0.044 1.00 86.88 71 PRO A N 1
ATOM 566 C CA . PRO A 1 71 ? -9.682 12.438 0.866 1.00 86.88 71 PRO A CA 1
ATOM 567 C C . PRO A 1 71 ? -10.377 11.182 0.333 1.00 86.88 71 PRO A C 1
ATOM 569 O O . PRO A 1 71 ? -11.532 11.230 -0.093 1.00 86.88 71 PRO A O 1
ATOM 572 N N . SER A 1 72 ? -9.706 10.030 0.403 1.00 89.25 72 SER A N 1
ATOM 573 C CA . SER A 1 72 ? -10.344 8.742 0.105 1.00 89.25 72 SER A CA 1
ATOM 574 C C . SER A 1 72 ? -11.136 8.198 1.312 1.00 89.25 72 SER A C 1
ATOM 576 O O . SER A 1 72 ? -11.247 8.851 2.348 1.00 89.25 72 SER A O 1
ATOM 578 N N . ARG A 1 73 ? -11.741 7.009 1.195 1.00 91.19 73 ARG A N 1
ATOM 579 C CA . ARG A 1 73 ? -12.380 6.289 2.321 1.00 91.19 73 ARG A CA 1
ATOM 580 C C . ARG A 1 73 ? -11.404 5.388 3.090 1.00 91.19 73 ARG A C 1
ATOM 582 O O . ARG A 1 73 ? -11.776 4.802 4.103 1.00 91.19 73 ARG A O 1
ATOM 589 N N . ALA A 1 74 ? -10.174 5.285 2.610 1.00 93.00 74 ALA A N 1
ATOM 590 C CA . ALA A 1 74 ? -9.074 4.564 3.220 1.00 93.00 74 ALA A CA 1
ATOM 591 C C . ALA A 1 74 ? -7.829 5.458 3.293 1.00 93.00 74 ALA A C 1
ATOM 593 O O . ALA A 1 74 ? -7.780 6.549 2.715 1.00 93.00 74 ALA A O 1
ATOM 594 N N . PHE A 1 75 ? -6.816 4.998 4.007 1.00 92.75 75 PHE A N 1
ATOM 595 C CA . PHE A 1 75 ? -5.502 5.621 4.008 1.00 92.75 75 PHE A CA 1
ATOM 596 C C . PHE A 1 75 ? -4.421 4.548 4.069 1.00 92.75 75 PHE A C 1
ATOM 598 O O . PHE A 1 75 ? -4.627 3.481 4.648 1.00 92.75 75 PHE A O 1
ATOM 605 N N . GLY A 1 76 ? -3.285 4.837 3.441 1.00 92.31 76 GLY A N 1
ATOM 606 C CA . GLY A 1 76 ? -2.063 4.058 3.589 1.00 92.31 76 GLY A CA 1
ATOM 607 C C . GLY A 1 76 ? -1.293 4.452 4.849 1.00 92.31 76 GLY A C 1
ATOM 608 O O . GLY A 1 76 ? -1.202 5.634 5.194 1.00 92.31 76 GLY A O 1
ATOM 609 N N . PHE A 1 77 ? -0.725 3.453 5.504 1.00 90.81 77 PHE A N 1
ATOM 610 C CA . PHE A 1 77 ? 0.169 3.557 6.644 1.00 90.81 77 PHE A CA 1
ATOM 611 C C . PHE A 1 77 ? 1.450 2.800 6.288 1.00 90.81 77 PHE A C 1
ATOM 613 O O . PHE A 1 77 ? 1.399 1.595 6.031 1.00 90.81 77 PHE A O 1
ATOM 620 N N . ASP A 1 78 ? 2.552 3.536 6.163 1.00 90.56 78 ASP A N 1
ATOM 621 C CA . ASP A 1 78 ? 3.851 2.993 5.767 1.00 90.56 78 ASP A CA 1
ATOM 622 C C . ASP A 1 78 ? 4.652 2.641 7.019 1.00 90.56 78 ASP A C 1
ATOM 624 O O . ASP A 1 78 ? 4.727 3.436 7.956 1.00 90.56 78 ASP A O 1
ATOM 628 N N . LEU A 1 79 ? 5.189 1.428 7.044 1.00 91.56 79 LEU A N 1
ATOM 629 C CA . LEU A 1 79 ? 5.980 0.875 8.134 1.00 91.56 79 LEU A CA 1
ATOM 630 C C . LEU A 1 79 ? 7.336 0.523 7.540 1.00 91.56 79 LEU A C 1
ATOM 632 O O . LEU A 1 79 ? 7.483 -0.559 6.977 1.00 91.56 79 LEU A O 1
ATOM 636 N N . ASP A 1 80 ? 8.289 1.451 7.605 1.00 88.44 80 ASP A N 1
ATOM 637 C CA . ASP A 1 80 ? 9.575 1.339 6.905 1.00 88.44 80 ASP A CA 1
ATOM 638 C C . ASP A 1 80 ? 10.506 0.279 7.510 1.00 88.44 80 ASP A C 1
ATOM 640 O O . ASP A 1 80 ? 11.193 -0.444 6.774 1.00 88.44 80 ASP A O 1
ATOM 644 N N . ASP A 1 81 ? 10.520 0.171 8.841 1.00 90.81 81 ASP A N 1
ATOM 645 C CA . ASP A 1 81 ? 11.364 -0.785 9.549 1.00 90.81 81 ASP A CA 1
ATOM 646 C C . ASP A 1 81 ? 10.798 -2.211 9.485 1.00 90.81 81 ASP A C 1
ATOM 648 O O . ASP A 1 81 ? 9.589 -2.454 9.540 1.00 90.81 81 ASP A O 1
ATOM 652 N N . LYS A 1 82 ? 11.702 -3.189 9.368 1.00 90.81 82 LYS A N 1
ATOM 653 C CA . LYS A 1 82 ? 11.331 -4.601 9.251 1.00 90.81 82 LYS A CA 1
ATOM 654 C C . LYS A 1 82 ? 10.706 -5.138 10.541 1.00 90.81 82 LYS A C 1
ATOM 656 O O . LYS A 1 82 ? 9.723 -5.873 10.465 1.00 90.81 82 LYS A O 1
ATOM 661 N N . GLN A 1 83 ? 11.293 -4.836 11.697 1.00 91.44 83 GLN A N 1
ATOM 662 C CA . GLN A 1 83 ? 10.815 -5.334 12.986 1.00 91.44 83 GLN A CA 1
ATOM 663 C C . GLN A 1 83 ? 9.481 -4.684 13.346 1.00 91.44 83 GLN A C 1
ATOM 665 O O . GLN A 1 83 ? 8.553 -5.393 13.743 1.00 91.44 83 GLN A O 1
ATOM 670 N N . ASP A 1 84 ? 9.354 -3.376 13.112 1.00 90.94 84 ASP A N 1
ATOM 671 C CA . ASP A 1 84 ? 8.100 -2.652 13.329 1.00 90.94 84 ASP A CA 1
ATOM 672 C C . ASP A 1 84 ? 6.996 -3.179 12.418 1.00 90.94 84 ASP A C 1
ATOM 674 O O . ASP A 1 84 ? 5.894 -3.473 12.888 1.00 90.94 84 ASP A O 1
ATOM 678 N N . PHE A 1 85 ? 7.298 -3.403 11.133 1.00 94.19 85 PHE A N 1
ATOM 679 C CA . PHE A 1 85 ? 6.348 -4.021 10.215 1.00 94.19 85 PHE A CA 1
ATOM 680 C C . PHE A 1 85 ? 5.940 -5.423 10.674 1.00 94.19 85 PHE A C 1
ATOM 682 O O . PHE A 1 85 ? 4.752 -5.733 10.685 1.00 94.19 85 PHE A O 1
ATOM 689 N N . GLU A 1 86 ? 6.880 -6.281 11.074 1.00 93.69 86 GLU A N 1
ATOM 690 C CA . GLU A 1 86 ? 6.568 -7.640 11.532 1.00 93.69 86 GLU A CA 1
ATOM 691 C C . GLU A 1 86 ? 5.730 -7.647 12.823 1.00 93.69 86 GLU A C 1
ATOM 693 O O . GLU A 1 86 ? 4.792 -8.446 12.941 1.00 93.69 86 GLU A O 1
ATOM 698 N N . LYS A 1 87 ? 6.018 -6.752 13.778 1.00 93.69 87 LYS A N 1
ATOM 699 C CA . LYS A 1 87 ? 5.228 -6.575 15.009 1.00 93.69 87 LYS A CA 1
ATOM 700 C C . LYS A 1 87 ? 3.825 -6.066 14.678 1.00 93.69 87 LYS A C 1
ATOM 702 O O . LYS A 1 87 ? 2.837 -6.674 15.101 1.00 93.69 87 LYS A O 1
ATOM 707 N N . ALA A 1 88 ? 3.729 -5.002 13.884 1.00 94.25 88 ALA A N 1
ATOM 708 C CA . ALA A 1 88 ? 2.463 -4.414 13.472 1.00 94.25 88 ALA A CA 1
ATOM 709 C C . ALA A 1 88 ? 1.612 -5.405 12.672 1.00 94.25 88 ALA A C 1
ATOM 711 O O . ALA A 1 88 ? 0.433 -5.571 12.967 1.00 94.25 88 ALA A O 1
ATOM 712 N N . ALA A 1 89 ? 2.213 -6.131 11.728 1.00 95.12 89 ALA A N 1
ATOM 713 C CA . ALA A 1 89 ? 1.550 -7.162 10.940 1.00 95.12 89 ALA A CA 1
ATOM 714 C C . ALA A 1 89 ? 0.918 -8.238 11.831 1.00 95.12 89 ALA A C 1
ATOM 716 O O . ALA A 1 89 ? -0.252 -8.570 11.649 1.00 95.12 89 ALA A O 1
ATOM 717 N N . LYS A 1 90 ? 1.655 -8.752 12.826 1.00 95.25 90 LYS A N 1
ATOM 718 C CA . LYS A 1 90 ? 1.128 -9.747 13.776 1.00 95.25 90 LYS A CA 1
ATOM 719 C C . LYS A 1 90 ? -0.069 -9.213 14.565 1.00 95.25 90 LYS A C 1
ATOM 721 O O . LYS A 1 90 ? -1.065 -9.918 14.700 1.00 95.25 90 LYS A O 1
ATOM 726 N N . LEU A 1 91 ? 0.017 -7.982 15.072 1.00 96.00 91 LEU A N 1
ATOM 727 C CA . LEU A 1 91 ? -1.067 -7.355 15.835 1.00 96.00 91 LEU A CA 1
ATOM 728 C C . LEU A 1 91 ? -2.298 -7.087 14.963 1.00 96.00 91 LEU A C 1
ATOM 730 O O . LEU A 1 91 ? -3.409 -7.456 15.339 1.00 96.00 91 LEU A O 1
ATOM 734 N N . MET A 1 92 ? -2.094 -6.498 13.785 1.00 96.06 92 MET A N 1
ATOM 735 C CA . MET A 1 92 ? -3.165 -6.169 12.849 1.00 96.06 92 MET A CA 1
ATOM 736 C C . MET A 1 92 ? -3.882 -7.411 12.322 1.00 96.06 92 MET A C 1
ATOM 738 O O . MET A 1 92 ? -5.097 -7.392 12.185 1.00 96.06 92 MET A O 1
ATOM 742 N N . LEU A 1 93 ? -3.158 -8.499 12.041 1.00 96.00 93 LEU A N 1
ATOM 743 C CA . LEU A 1 93 ? -3.763 -9.745 11.561 1.00 96.00 93 LEU A CA 1
ATOM 744 C C . LEU A 1 93 ? -4.512 -10.510 12.659 1.00 96.00 93 LEU A C 1
ATOM 746 O O . LEU A 1 93 ? -5.403 -11.292 12.337 1.00 96.00 93 LEU A O 1
ATOM 750 N N . LYS A 1 94 ? -4.174 -10.292 13.937 1.00 96.81 94 LYS A N 1
ATOM 751 C CA . LYS A 1 94 ? -4.884 -10.900 15.072 1.00 96.81 94 LYS A CA 1
ATOM 752 C C . LYS A 1 94 ? -6.289 -10.321 15.247 1.00 96.81 94 LYS A C 1
ATOM 754 O O . LYS A 1 94 ? -7.195 -11.056 15.622 1.00 96.81 94 LYS A O 1
ATOM 759 N N . ASP A 1 95 ? -6.453 -9.025 14.993 1.00 96.19 95 ASP A N 1
ATOM 760 C CA . ASP A 1 95 ? -7.740 -8.330 15.099 1.00 96.19 95 ASP A CA 1
ATOM 761 C C . ASP A 1 95 ? -7.875 -7.262 13.995 1.00 96.19 95 ASP A C 1
ATOM 763 O O . ASP A 1 95 ? -7.700 -6.068 14.252 1.00 96.19 95 ASP A O 1
ATOM 767 N N . PRO A 1 96 ? -8.133 -7.668 12.735 1.00 96.38 96 PRO A N 1
ATOM 768 C CA . PRO A 1 96 ? -8.163 -6.744 11.600 1.00 96.38 96 PRO A CA 1
ATOM 769 C C . PRO A 1 96 ? -9.211 -5.638 11.746 1.00 96.38 96 PRO A C 1
ATOM 771 O O . PRO A 1 96 ? -8.965 -4.494 11.350 1.00 96.38 96 PRO A O 1
ATOM 774 N N . ASP A 1 97 ? -10.362 -5.953 12.341 1.00 96.56 97 ASP A N 1
ATOM 775 C CA . ASP A 1 97 ? -11.477 -5.020 12.485 1.00 96.56 97 ASP A CA 1
ATOM 776 C C . ASP A 1 97 ? -11.164 -3.891 13.468 1.00 96.56 97 ASP A C 1
ATOM 778 O O . ASP A 1 97 ? -11.477 -2.734 13.167 1.00 96.56 97 ASP A O 1
ATOM 782 N N . LYS A 1 98 ? -10.451 -4.176 14.568 1.00 95.88 98 LYS A N 1
ATOM 783 C CA . LYS A 1 98 ? -9.964 -3.155 15.511 1.00 95.88 98 LYS A CA 1
ATOM 784 C C . LYS A 1 98 ? -9.165 -2.050 14.819 1.00 95.88 98 LYS A C 1
ATOM 786 O O . LYS A 1 98 ? -9.312 -0.875 15.154 1.00 95.88 98 LYS A O 1
ATOM 791 N N . TYR A 1 99 ? -8.327 -2.405 13.847 1.00 96.19 99 TYR A N 1
ATOM 792 C CA . TYR A 1 99 ? -7.516 -1.440 13.094 1.00 96.19 99 TYR A CA 1
ATOM 793 C C . TYR A 1 99 ? -8.228 -0.916 11.838 1.00 96.19 99 TYR A C 1
ATOM 795 O O . TYR A 1 99 ? -7.730 -0.005 11.174 1.00 96.19 99 TYR A O 1
ATOM 803 N N . GLY A 1 100 ? -9.393 -1.476 11.498 1.00 96.00 100 GLY A N 1
ATOM 804 C CA . GLY A 1 100 ? -10.061 -1.241 10.224 1.00 96.00 100 GLY A CA 1
ATOM 805 C C . GLY A 1 100 ? -9.205 -1.677 9.034 1.00 96.00 100 GLY A C 1
ATOM 806 O O . GLY A 1 100 ? -9.254 -1.022 7.994 1.00 96.00 100 GLY A O 1
ATOM 807 N N . LEU A 1 101 ? -8.393 -2.724 9.188 1.00 96.56 101 LEU A N 1
ATOM 808 C CA . LEU A 1 101 ? -7.452 -3.199 8.180 1.00 96.56 101 LEU A CA 1
ATOM 809 C C . LEU A 1 101 ? -8.194 -3.674 6.922 1.00 96.56 101 LEU A C 1
ATOM 811 O O . LEU A 1 101 ? -9.096 -4.504 6.977 1.00 96.56 101 LEU A O 1
ATOM 815 N N . LEU A 1 102 ? -7.791 -3.146 5.770 1.00 93.44 102 LEU A N 1
ATOM 816 C CA . LEU A 1 102 ? -8.306 -3.503 4.447 1.00 93.44 102 LEU A CA 1
ATOM 817 C C . LEU A 1 102 ? -7.278 -4.280 3.621 1.00 93.44 102 LEU A C 1
ATOM 819 O O . LEU A 1 102 ? -7.647 -5.093 2.776 1.00 93.44 102 LEU A O 1
ATOM 823 N N . MET A 1 103 ? -5.992 -3.992 3.818 1.00 92.12 103 MET A N 1
ATOM 824 C CA . MET A 1 103 ? -4.891 -4.614 3.087 1.00 92.12 103 MET A CA 1
ATOM 825 C C . MET A 1 103 ? -3.610 -4.527 3.910 1.00 92.12 103 MET A C 1
ATOM 827 O O . MET A 1 103 ? -3.367 -3.514 4.559 1.00 92.12 103 MET A O 1
ATOM 831 N N . LEU A 1 104 ? -2.778 -5.560 3.829 1.00 93.38 104 LEU A N 1
ATOM 832 C CA 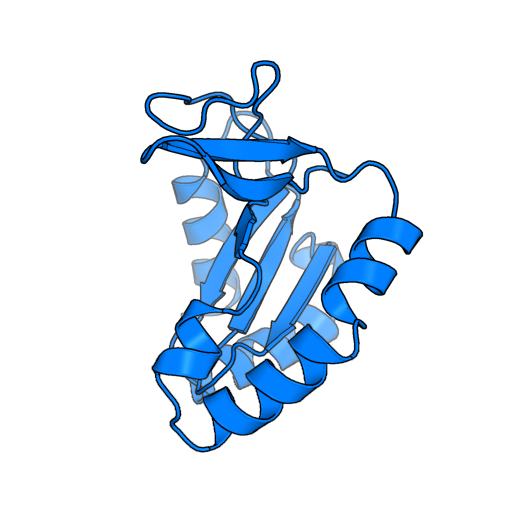. LEU A 1 104 ? -1.437 -5.580 4.396 1.00 93.38 104 LEU A CA 1
ATOM 833 C C . LEU A 1 104 ? -0.489 -6.188 3.362 1.00 93.38 104 LEU A C 1
ATOM 835 O O . LEU A 1 104 ? -0.724 -7.297 2.884 1.00 93.38 104 LEU A O 1
ATOM 839 N N . GLU A 1 105 ? 0.558 -5.462 2.986 1.00 90.56 105 GLU A N 1
ATOM 840 C CA . GLU A 1 105 ? 1.490 -5.878 1.939 1.00 90.56 105 GLU A CA 1
ATOM 841 C C . GLU A 1 105 ? 2.931 -5.599 2.358 1.00 90.56 105 GLU A C 1
ATOM 843 O O . GLU A 1 105 ? 3.277 -4.483 2.731 1.00 90.56 105 GLU A O 1
ATOM 848 N N . ARG A 1 106 ? 3.805 -6.601 2.241 1.00 91.38 106 ARG A N 1
ATOM 849 C CA . ARG A 1 106 ? 5.240 -6.416 2.466 1.00 91.38 106 ARG A CA 1
ATOM 850 C C . ARG A 1 106 ? 5.872 -5.648 1.303 1.00 91.38 106 ARG A C 1
ATOM 852 O O . ARG A 1 106 ? 5.698 -6.024 0.141 1.00 91.38 106 ARG A O 1
ATOM 859 N N . SER A 1 107 ? 6.680 -4.644 1.618 1.00 89.25 107 SER A N 1
ATOM 860 C CA . SER A 1 107 ? 7.425 -3.857 0.637 1.00 89.25 107 SER A CA 1
ATOM 861 C C . SER A 1 107 ? 8.556 -4.669 -0.007 1.00 89.25 107 SER A C 1
ATOM 863 O O . SER A 1 107 ? 8.874 -5.800 0.371 1.00 89.25 107 SER A O 1
ATOM 865 N N . ALA A 1 108 ? 9.196 -4.090 -1.024 1.00 90.62 108 ALA A N 1
ATOM 866 C CA . ALA A 1 108 ? 10.262 -4.761 -1.767 1.00 90.62 108 ALA A CA 1
ATOM 867 C C . ALA A 1 108 ? 11.528 -5.050 -0.934 1.00 90.62 108 ALA A C 1
ATOM 869 O O . ALA A 1 108 ? 12.358 -5.826 -1.387 1.00 90.62 108 ALA A O 1
ATOM 870 N N . ARG A 1 109 ? 11.709 -4.437 0.246 1.00 85.94 109 ARG A N 1
ATOM 871 C CA . ARG A 1 109 ? 12.920 -4.603 1.070 1.00 85.94 109 ARG A CA 1
ATOM 872 C C . ARG A 1 109 ? 12.606 -4.968 2.522 1.00 85.94 109 ARG A C 1
ATOM 874 O O . ARG A 1 109 ? 12.539 -6.152 2.851 1.00 85.94 109 ARG A O 1
ATOM 881 N N . GLN A 1 110 ? 12.451 -3.962 3.376 1.00 86.00 110 GLN A N 1
ATOM 882 C CA . GLN A 1 110 ? 12.437 -4.133 4.830 1.00 86.00 110 GLN A CA 1
ATOM 883 C C . GLN A 1 110 ? 11.015 -4.057 5.386 1.00 86.00 110 GLN A C 1
ATOM 885 O O . GLN A 1 110 ? 10.540 -5.050 5.929 1.00 86.00 110 GLN A O 1
ATOM 890 N N . GLY A 1 111 ? 10.338 -2.941 5.142 1.00 92.00 111 GLY A N 1
ATOM 891 C CA . GLY A 1 111 ? 9.008 -2.652 5.652 1.00 92.00 111 GLY A CA 1
ATOM 892 C C . GLY A 1 111 ? 7.810 -3.223 4.889 1.00 92.00 111 GLY A C 1
ATOM 893 O O . GLY A 1 111 ? 7.897 -4.217 4.152 1.00 92.00 111 GLY A O 1
ATOM 894 N N . GLY A 1 112 ? 6.682 -2.530 5.014 1.00 92.69 112 GLY A N 1
ATOM 895 C CA . GLY A 1 112 ? 5.437 -2.821 4.315 1.00 92.69 112 GLY A CA 1
ATOM 896 C C . GLY A 1 112 ? 4.376 -1.743 4.492 1.00 92.69 112 GLY A C 1
ATOM 897 O O . GLY A 1 112 ? 4.535 -0.799 5.254 1.00 92.69 112 GLY A O 1
ATOM 898 N N . HIS A 1 113 ? 3.267 -1.908 3.782 1.00 92.75 113 HIS A N 1
ATOM 899 C CA . HIS A 1 113 ? 2.136 -0.996 3.829 1.00 92.75 113 HIS A CA 1
ATOM 900 C C . HIS A 1 113 ? 0.930 -1.685 4.456 1.00 92.75 113 HIS A C 1
ATOM 902 O O . HIS A 1 113 ? 0.548 -2.786 4.047 1.00 92.75 113 HIS A O 1
ATOM 908 N N . ALA A 1 114 ? 0.275 -0.992 5.380 1.00 94.44 114 ALA A N 1
ATOM 909 C CA . ALA A 1 114 ? -1.092 -1.281 5.777 1.00 94.44 114 ALA A CA 1
ATOM 910 C C . ALA A 1 114 ? -2.036 -0.270 5.116 1.00 94.44 114 ALA A C 1
ATOM 912 O O . ALA A 1 114 ? -1.723 0.912 4.986 1.00 94.44 114 ALA A O 1
ATOM 913 N N . VAL A 1 115 ? -3.208 -0.723 4.689 1.00 94.31 115 VAL A N 1
ATOM 914 C CA . VAL A 1 115 ? -4.299 0.149 4.248 1.00 94.31 115 VAL A CA 1
ATOM 915 C C . VAL A 1 115 ? -5.443 -0.047 5.217 1.00 94.31 115 VAL A C 1
ATOM 917 O O . VAL A 1 115 ? -5.927 -1.168 5.359 1.00 94.31 115 VAL A O 1
ATOM 920 N N . CYS A 1 116 ? -5.896 1.030 5.850 1.00 95.44 116 CYS A N 1
ATOM 921 C CA . CYS A 1 116 ? -6.962 0.983 6.845 1.00 95.44 116 CYS A CA 1
ATOM 922 C C . CYS A 1 116 ? -8.149 1.861 6.434 1.00 95.44 116 CYS A C 1
ATOM 924 O O . CYS A 1 116 ? -8.009 2.824 5.672 1.00 95.44 116 CYS A O 1
ATOM 926 N N . LYS A 1 117 ? -9.339 1.538 6.950 1.00 95.25 117 LYS A N 1
ATOM 927 C CA . LYS A 1 117 ? -10.540 2.373 6.840 1.00 95.25 117 LYS A CA 1
ATOM 928 C C . LYS A 1 117 ? -10.270 3.721 7.497 1.00 95.25 117 LYS A C 1
ATOM 930 O O . LYS A 1 117 ? -9.796 3.789 8.631 1.00 95.25 117 LYS A O 1
ATOM 935 N N . ARG A 1 118 ? -10.604 4.795 6.788 1.00 94.31 118 ARG A N 1
ATOM 936 C CA . ARG A 1 118 ? -10.479 6.151 7.314 1.00 94.31 118 ARG A CA 1
ATOM 937 C C . ARG A 1 118 ? -11.658 6.469 8.230 1.00 94.31 118 ARG A C 1
ATOM 939 O O . ARG A 1 118 ? -12.810 6.246 7.864 1.00 94.31 118 ARG A O 1
ATOM 946 N N . GLU A 1 119 ? -11.365 7.063 9.376 1.00 94.62 119 GLU A N 1
ATOM 947 C CA . GLU A 1 119 ? -12.351 7.736 10.215 1.00 94.62 119 GLU A CA 1
ATOM 948 C C . GLU A 1 119 ? -12.790 9.041 9.533 1.00 94.62 119 GLU A C 1
ATOM 950 O O . GLU A 1 119 ? -11.970 9.914 9.219 1.00 94.62 119 GLU A O 1
ATOM 955 N N . MET A 1 120 ? -14.085 9.157 9.236 1.00 91.06 120 MET A N 1
ATOM 956 C CA . MET A 1 120 ? -14.640 10.329 8.557 1.00 91.06 120 MET A CA 1
ATOM 957 C C . MET A 1 120 ? -14.547 11.567 9.459 1.00 91.06 120 MET A C 1
ATOM 959 O O . MET A 1 120 ? -14.644 11.466 10.674 1.00 91.06 120 MET A O 1
ATOM 963 N N . GLY A 1 121 ? -14.326 12.742 8.867 1.00 91.31 121 GLY A N 1
ATOM 964 C CA . GLY A 1 121 ? -14.076 13.982 9.618 1.00 91.31 121 GLY A CA 1
ATOM 965 C C . GLY A 1 121 ? -12.636 14.154 10.119 1.00 91.31 121 GLY A C 1
ATOM 966 O O . GLY A 1 121 ? -12.278 15.249 10.534 1.00 91.31 121 GLY A O 1
ATOM 967 N N . LYS A 1 122 ? -11.791 13.121 10.014 1.00 93.12 122 LYS A N 1
ATOM 968 C CA . LYS A 1 122 ? -10.360 13.182 10.338 1.00 93.12 122 LYS A CA 1
ATOM 969 C C . LYS A 1 122 ? -9.491 13.279 9.085 1.00 93.12 122 LYS A C 1
ATOM 971 O O . LYS A 1 122 ? -9.809 12.709 8.029 1.00 93.12 122 LYS A O 1
ATOM 976 N N . THR A 1 123 ? -8.367 13.972 9.219 1.00 91.62 123 THR A N 1
ATOM 977 C CA . THR A 1 123 ? -7.279 14.025 8.239 1.00 91.62 123 THR A CA 1
ATOM 978 C C . THR A 1 123 ? -6.594 12.662 8.103 1.00 91.62 123 THR A C 1
ATOM 980 O O . THR A 1 123 ? -6.769 11.756 8.924 1.00 91.62 123 THR A O 1
ATOM 983 N N . ILE A 1 124 ? -5.796 12.495 7.043 1.00 90.44 124 ILE A N 1
ATOM 984 C CA . ILE A 1 124 ? -4.965 11.294 6.867 1.00 90.44 124 ILE A CA 1
ATOM 985 C C . ILE A 1 124 ? -3.979 11.160 8.034 1.00 90.44 124 ILE A C 1
ATOM 987 O O . ILE A 1 124 ? -3.869 10.077 8.598 1.00 90.44 124 ILE A O 1
ATOM 991 N N . LEU A 1 125 ? -3.334 12.260 8.438 1.00 92.25 125 LEU A N 1
ATOM 992 C CA . LEU A 1 125 ? -2.357 12.253 9.526 1.00 92.25 125 LEU A CA 1
ATOM 993 C C . LEU A 1 125 ? -2.985 11.824 10.856 1.00 92.25 125 LEU A C 1
ATOM 995 O O . LEU A 1 125 ? -2.440 10.961 11.531 1.00 92.25 125 LEU A O 1
ATOM 999 N N . GLU A 1 126 ? -4.156 12.356 11.213 1.00 95.38 126 GLU A N 1
ATOM 1000 C CA . GLU A 1 126 ? -4.858 11.938 12.437 1.00 95.38 126 GLU A CA 1
ATOM 1001 C C . GLU A 1 126 ? -5.173 10.436 12.438 1.00 95.38 126 GLU A C 1
ATOM 1003 O O . GLU A 1 126 ? -5.028 9.769 13.461 1.00 95.38 126 GLU A O 1
ATOM 1008 N N . ASN A 1 127 ? -5.558 9.885 11.285 1.00 94.94 127 ASN A N 1
ATOM 1009 C CA . ASN A 1 127 ? -5.803 8.453 11.142 1.00 94.94 127 ASN A CA 1
ATOM 1010 C C . ASN A 1 127 ? -4.521 7.619 11.277 1.00 94.94 127 ASN A C 1
ATOM 1012 O O . ASN A 1 127 ? -4.541 6.576 11.930 1.00 94.94 127 ASN A O 1
ATOM 1016 N N . GLN A 1 128 ? -3.411 8.081 10.697 1.00 93.94 128 GLN A N 1
ATOM 1017 C CA . GLN A 1 128 ? -2.107 7.428 10.829 1.00 93.94 128 GLN A CA 1
ATOM 1018 C C . GLN A 1 128 ? -1.627 7.452 12.283 1.00 93.94 128 GLN A C 1
ATOM 1020 O O . GLN A 1 128 ? -1.269 6.407 12.814 1.00 93.94 128 GLN A O 1
ATOM 1025 N N . VAL A 1 129 ? -1.722 8.600 12.962 1.00 95.31 129 VAL A N 1
ATOM 1026 C CA . VAL A 1 129 ? -1.372 8.743 14.384 1.00 95.31 129 VAL A CA 1
ATOM 1027 C C . VAL A 1 129 ? -2.243 7.848 15.267 1.00 95.31 129 VAL A C 1
ATOM 1029 O O . VAL A 1 129 ? -1.739 7.251 16.214 1.00 95.31 129 VAL A O 1
ATOM 1032 N N . ARG A 1 130 ? -3.543 7.714 14.967 1.00 95.56 130 ARG A N 1
ATOM 1033 C CA . ARG A 1 130 ? -4.431 6.792 15.691 1.00 95.56 130 ARG A CA 1
ATOM 1034 C C . ARG A 1 130 ? -3.931 5.351 15.600 1.00 95.56 130 ARG A C 1
ATOM 1036 O O . ARG A 1 130 ? -3.833 4.691 16.628 1.00 95.56 130 ARG A O 1
ATOM 1043 N N . ILE A 1 131 ? -3.602 4.875 14.398 1.00 95.38 131 ILE A N 1
ATOM 1044 C CA . ILE A 1 131 ? -3.089 3.511 14.207 1.00 95.38 131 ILE A CA 1
ATOM 1045 C C . ILE A 1 131 ? -1.714 3.336 14.854 1.00 95.38 131 ILE A C 1
ATOM 1047 O O . ILE A 1 131 ? -1.531 2.368 15.583 1.00 95.38 131 ILE A O 1
ATOM 1051 N N . ALA A 1 132 ? -0.803 4.291 14.671 1.00 93.69 132 ALA A N 1
ATOM 1052 C CA . ALA A 1 132 ? 0.526 4.286 15.281 1.00 93.69 132 ALA A CA 1
ATOM 1053 C C . ALA A 1 132 ? 0.452 4.125 16.812 1.00 93.69 132 ALA A C 1
ATOM 1055 O O . ALA A 1 132 ? 1.021 3.196 17.381 1.00 93.69 132 ALA A O 1
ATOM 1056 N N . LYS A 1 133 ? -0.403 4.919 17.476 1.00 94.25 133 LYS A N 1
ATOM 1057 C CA . LYS A 1 133 ? -0.661 4.802 18.922 1.00 94.25 133 LYS A CA 1
ATOM 1058 C C . LYS A 1 133 ? -1.194 3.429 19.336 1.00 94.25 133 LYS A C 1
ATOM 1060 O O . LYS A 1 133 ? -0.842 2.942 20.401 1.00 94.25 133 LYS A O 1
ATOM 1065 N N . MET A 1 134 ? -2.047 2.806 18.521 1.00 93.62 134 MET A N 1
ATOM 1066 C CA . MET A 1 134 ? -2.598 1.473 18.808 1.00 93.62 134 MET A CA 1
ATOM 1067 C C . MET A 1 134 ? -1.588 0.334 18.601 1.00 93.62 134 MET A C 1
ATOM 1069 O O . MET A 1 134 ? -1.836 -0.780 19.069 1.00 93.62 134 MET A O 1
ATOM 1073 N N . LEU A 1 135 ? -0.515 0.579 17.848 1.00 91.19 135 LEU A N 1
ATOM 1074 C CA . LEU A 1 135 ? 0.564 -0.375 17.571 1.00 91.19 135 LEU A CA 1
ATOM 1075 C C . LEU A 1 135 ? 1.800 -0.151 18.447 1.00 91.19 135 LEU A C 1
ATOM 1077 O O . LEU A 1 135 ? 2.667 -1.025 18.483 1.00 91.19 135 LEU A O 1
ATOM 1081 N N . GLU A 1 136 ? 1.856 0.989 19.142 1.00 87.44 136 GLU A N 1
ATOM 1082 C CA . GLU A 1 136 ? 3.015 1.450 19.910 1.00 87.44 136 GLU A CA 1
ATOM 1083 C C . GLU A 1 136 ? 4.264 1.596 19.023 1.00 87.44 136 GLU A C 1
ATOM 1085 O O . GLU A 1 136 ? 5.329 1.067 19.349 1.00 87.44 136 GLU A O 1
ATOM 1090 N N . CYS A 1 137 ? 4.100 2.270 17.880 1.00 77.88 137 CYS A N 1
ATOM 1091 C CA . CYS A 1 137 ? 5.158 2.601 16.921 1.00 77.88 137 CYS A CA 1
ATOM 1092 C C . CYS A 1 137 ? 5.105 4.081 16.525 1.00 77.88 137 CYS A C 1
ATOM 1094 O O . CYS A 1 137 ? 3.991 4.658 16.573 1.00 77.88 137 CYS A O 1
#

Organism: NCBI:txid165179

Sequence (137 aa):
MSCYLIRVENGHKVARSITSQEEYKLIRGSYEQKANLRLAREGNDGAKRRLVQFNYSGHYPQGVVKGMKLPSRAFGFDLDDKQDFEKAAKLMLKDPDKYGLLMLERSARQGGHAVCKREMGKTILENQVRIAKMLEC

pLDDT: mean 92.8, std 4.13, range [61.81, 97.56]